Protein AF-A0A8J5JBU0-F1 (afdb_monomer)

Radius of gyration: 31.54 Å; Cα contacts (8 Å, |Δi|>4): 108; chains: 1; bounding box: 87×44×84 Å

Structure (mmCIF, N/CA/C/O backbone):
data_AF-A0A8J5JBU0-F1
#
_entry.id   AF-A0A8J5JBU0-F1
#
loop_
_atom_site.group_PDB
_atom_site.id
_atom_site.type_symbol
_atom_site.label_atom_id
_atom_site.label_alt_id
_atom_site.label_comp_id
_atom_site.label_asym_id
_atom_site.label_entity_id
_atom_site.label_seq_id
_atom_site.pdbx_PDB_ins_code
_atom_site.Cartn_x
_atom_site.Cartn_y
_atom_site.Cartn_z
_atom_site.occupancy
_atom_site.B_iso_or_equiv
_atom_site.auth_seq_id
_atom_site.auth_comp_id
_atom_site.auth_asym_id
_atom_site.auth_atom_id
_atom_site.pdbx_PDB_model_num
ATOM 1 N N . MET A 1 1 ? 42.078 -24.567 42.824 1.00 39.06 1 MET A N 1
ATOM 2 C CA . MET A 1 1 ? 43.055 -25.254 41.947 1.00 39.06 1 MET A CA 1
ATOM 3 C C . MET A 1 1 ? 42.395 -25.315 40.578 1.00 39.06 1 MET A C 1
ATOM 5 O O . MET A 1 1 ? 41.299 -25.843 40.535 1.00 39.06 1 MET A O 1
ATOM 9 N N . SER A 1 2 ? 42.822 -24.704 39.477 1.00 47.69 2 SER A N 1
ATOM 10 C CA . SER A 1 2 ? 44.061 -24.052 39.015 1.00 47.69 2 SER A CA 1
ATOM 11 C C . SER A 1 2 ? 43.596 -22.979 37.994 1.00 47.69 2 SER A C 1
ATOM 13 O O . SER A 1 2 ? 42.610 -23.218 37.308 1.00 47.69 2 SER A O 1
ATOM 15 N N . GLN A 1 3 ? 44.040 -21.711 37.992 1.00 61.06 3 GLN A N 1
ATOM 16 C CA . GLN A 1 3 ? 45.189 -21.135 37.243 1.00 61.06 3 GLN A CA 1
ATOM 17 C C . GLN A 1 3 ? 45.452 -21.862 35.890 1.00 61.06 3 GLN A C 1
ATOM 19 O O . GLN A 1 3 ? 45.252 -23.066 35.813 1.00 61.06 3 GLN A O 1
ATOM 24 N N . TRP A 1 4 ? 45.857 -21.254 34.774 1.00 47.53 4 TRP A N 1
ATOM 25 C CA . TRP A 1 4 ? 47.096 -20.516 34.467 1.00 47.53 4 TRP A CA 1
ATOM 26 C C . TRP A 1 4 ? 46.788 -19.574 33.262 1.00 47.53 4 TRP A C 1
ATOM 28 O O . TRP A 1 4 ? 46.069 -19.973 32.354 1.00 47.53 4 TRP A O 1
ATOM 38 N N . ARG A 1 5 ? 47.010 -18.253 33.350 1.00 46.62 5 ARG A N 1
ATOM 39 C CA . ARG A 1 5 ? 48.149 -17.442 32.835 1.00 46.62 5 ARG A CA 1
ATOM 40 C C . ARG A 1 5 ? 48.435 -17.487 31.307 1.00 46.62 5 ARG A C 1
ATOM 42 O O . ARG A 1 5 ? 48.659 -18.540 30.732 1.00 46.62 5 ARG A O 1
ATOM 49 N N . THR A 1 6 ? 48.454 -16.271 30.744 1.00 50.16 6 THR A N 1
ATOM 50 C CA . THR A 1 6 ? 48.893 -15.694 29.439 1.00 50.16 6 THR A CA 1
ATOM 51 C C . THR A 1 6 ? 50.424 -15.851 29.173 1.00 50.16 6 THR A C 1
ATOM 53 O O . THR A 1 6 ? 51.031 -16.573 29.965 1.00 50.16 6 THR A O 1
ATOM 56 N N . PRO A 1 7 ? 51.162 -15.110 28.281 1.00 65.44 7 PRO A N 1
ATOM 57 C CA . PRO A 1 7 ? 50.955 -14.383 26.981 1.00 65.44 7 PRO A CA 1
ATOM 58 C C . PRO A 1 7 ? 52.117 -14.592 25.923 1.00 65.44 7 PRO A C 1
ATOM 60 O O . PRO A 1 7 ? 53.002 -15.409 26.148 1.00 65.44 7 PRO A O 1
ATOM 63 N N . PHE A 1 8 ? 52.163 -13.748 24.856 1.00 40.38 8 PHE A N 1
ATOM 64 C CA . PHE A 1 8 ? 53.290 -13.391 23.925 1.00 40.38 8 PHE A CA 1
ATOM 65 C C . PHE A 1 8 ? 53.522 -14.300 22.686 1.00 40.38 8 PHE A C 1
ATOM 67 O O . PHE A 1 8 ? 53.164 -15.465 22.729 1.00 40.38 8 PHE A O 1
ATOM 74 N N . SER A 1 9 ? 54.053 -13.889 21.515 1.00 44.72 9 SER A N 1
ATOM 75 C CA . SER A 1 9 ? 54.987 -12.812 21.092 1.00 44.72 9 SER A CA 1
ATOM 76 C C . SER A 1 9 ? 54.915 -12.626 19.545 1.00 44.72 9 SER A C 1
ATOM 78 O O . SER A 1 9 ? 54.687 -13.605 18.846 1.00 44.72 9 SER A O 1
ATOM 80 N N . VAL A 1 10 ? 54.902 -11.402 18.984 1.00 45.69 10 VAL A N 1
ATOM 81 C CA . VAL A 1 10 ? 56.021 -10.654 18.327 1.00 45.69 10 VAL A CA 1
ATOM 82 C C . VAL A 1 10 ? 56.641 -11.288 17.060 1.00 45.69 10 VAL A C 1
ATOM 84 O O . VAL A 1 10 ? 57.306 -12.310 17.163 1.00 45.69 10 VAL A O 1
ATOM 87 N N . ALA A 1 11 ? 56.520 -10.603 15.903 1.00 44.00 11 ALA A N 1
ATOM 88 C CA . ALA A 1 11 ? 57.625 -10.004 15.109 1.00 44.00 11 ALA A CA 1
ATOM 89 C C . ALA A 1 11 ? 57.250 -9.762 13.624 1.00 44.00 11 ALA A C 1
ATOM 91 O O . ALA A 1 11 ? 56.794 -10.669 12.934 1.00 44.00 11 ALA A O 1
ATOM 92 N N . ALA A 1 12 ? 57.522 -8.550 13.125 1.00 55.78 12 ALA A N 1
ATOM 93 C CA . ALA A 1 12 ? 57.722 -8.254 11.700 1.00 55.78 12 ALA A CA 1
ATOM 94 C C . ALA A 1 12 ? 59.153 -8.650 11.269 1.00 55.78 12 ALA A C 1
ATOM 96 O O . ALA A 1 12 ? 60.018 -8.816 12.135 1.00 55.78 12 ALA A O 1
ATOM 97 N N . PRO A 1 13 ? 59.444 -8.716 9.956 1.00 51.34 13 PRO A N 1
ATOM 98 C CA . PRO A 1 13 ? 60.357 -7.692 9.442 1.00 51.34 13 PRO A CA 1
ATOM 99 C C . PRO A 1 13 ? 60.047 -7.172 8.026 1.00 51.34 13 PRO A C 1
ATOM 101 O O . PRO A 1 13 ? 59.495 -7.848 7.163 1.00 51.34 13 PRO A O 1
ATOM 104 N N . VAL A 1 14 ? 60.488 -5.930 7.838 1.00 48.78 14 VAL A N 1
ATOM 105 C CA . VAL A 1 14 ? 60.774 -5.211 6.589 1.00 48.78 14 VAL A CA 1
ATOM 106 C C . VAL A 1 14 ? 61.920 -5.891 5.833 1.00 48.78 14 VAL A C 1
ATOM 108 O O . VAL A 1 14 ? 62.892 -6.277 6.475 1.00 48.78 14 VAL A O 1
ATOM 111 N N . PHE A 1 15 ? 61.881 -5.924 4.494 1.00 43.25 15 PHE A N 1
ATOM 112 C CA . PHE A 1 15 ? 63.095 -5.790 3.676 1.00 43.25 15 PHE A CA 1
ATOM 113 C C . PHE A 1 15 ? 62.791 -5.206 2.288 1.00 43.25 15 PHE A C 1
ATOM 115 O O . PHE A 1 15 ? 61.892 -5.657 1.582 1.00 43.25 15 PHE A O 1
ATOM 122 N N . SER A 1 16 ? 63.558 -4.173 1.950 1.00 49.69 16 SER A N 1
ATOM 123 C CA . SER A 1 16 ? 63.556 -3.392 0.713 1.00 49.69 1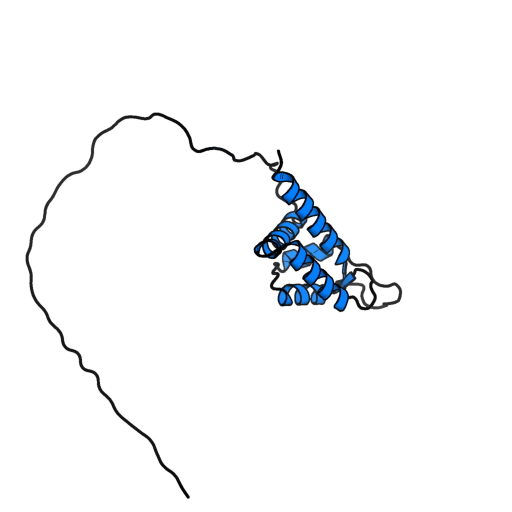6 SER A CA 1
ATOM 124 C C . SER A 1 16 ? 64.241 -4.116 -0.450 1.00 49.69 16 SER A C 1
ATOM 126 O O . SER A 1 16 ? 65.152 -4.914 -0.227 1.00 49.69 16 SER A O 1
ATOM 128 N N . GLN A 1 17 ? 63.936 -3.707 -1.685 1.00 42.97 17 GLN A N 1
ATOM 129 C CA . GLN A 1 17 ? 64.958 -3.632 -2.732 1.00 42.97 17 GLN A CA 1
ATOM 130 C C . GLN A 1 17 ? 64.713 -2.430 -3.653 1.00 42.97 17 GLN A C 1
ATOM 132 O O . GLN A 1 17 ? 63.599 -2.182 -4.107 1.00 42.97 17 GLN A O 1
ATOM 137 N N . ASP A 1 18 ? 65.788 -1.668 -3.819 1.00 42.34 18 ASP A N 1
ATOM 138 C CA . ASP A 1 18 ? 65.959 -0.423 -4.563 1.00 42.34 18 ASP A CA 1
ATOM 139 C C . ASP A 1 18 ? 66.624 -0.706 -5.929 1.00 42.34 18 ASP A C 1
ATOM 141 O O . ASP A 1 18 ? 67.165 -1.795 -6.129 1.00 42.34 18 ASP A O 1
ATOM 145 N N . SER A 1 19 ? 66.660 0.330 -6.782 1.00 41.59 19 SER A N 1
ATOM 146 C CA . SER A 1 19 ? 67.471 0.529 -8.001 1.00 41.59 19 SER A CA 1
ATOM 147 C C . SER A 1 19 ? 66.847 0.037 -9.323 1.00 41.59 19 SER A C 1
ATOM 149 O O . SER A 1 19 ? 66.300 -1.050 -9.399 1.00 41.59 19 SER A O 1
ATOM 151 N N . SER A 1 20 ? 66.905 0.760 -10.449 1.00 41.50 20 SER A N 1
ATOM 152 C CA . SER A 1 20 ? 67.695 1.944 -10.803 1.00 41.50 20 SER A CA 1
ATOM 153 C C . SER A 1 20 ? 67.122 2.657 -12.046 1.00 41.50 20 SER A C 1
ATOM 155 O O . SER A 1 20 ? 66.290 2.124 -12.774 1.00 41.50 20 SER A O 1
ATOM 157 N N . VAL A 1 21 ? 67.611 3.878 -12.242 1.00 47.22 21 VAL A N 1
ATOM 158 C CA . VAL A 1 21 ? 67.284 4.943 -13.208 1.00 47.22 21 VAL A CA 1
ATOM 159 C C . VAL A 1 21 ? 67.469 4.625 -14.707 1.00 47.22 21 VAL A C 1
ATOM 161 O O . VAL A 1 21 ? 68.387 3.896 -15.067 1.00 47.22 21 VAL A O 1
ATOM 164 N N . ALA A 1 22 ? 66.689 5.292 -15.577 1.00 42.84 22 ALA A N 1
ATOM 165 C CA . ALA A 1 22 ? 67.147 5.848 -16.867 1.00 42.84 22 ALA A CA 1
ATOM 166 C C . ALA A 1 22 ? 66.128 6.856 -17.468 1.00 42.84 22 ALA A C 1
ATOM 168 O O . ALA A 1 22 ? 64.933 6.578 -17.532 1.00 42.84 22 ALA A O 1
ATOM 169 N N . GLU A 1 23 ? 66.635 8.023 -17.889 1.00 39.84 23 GLU A N 1
ATOM 170 C CA . GLU A 1 23 ? 65.990 9.120 -18.649 1.00 39.84 23 GLU A CA 1
ATOM 171 C C . GLU A 1 23 ? 65.469 8.658 -20.044 1.00 39.84 23 GLU A C 1
ATOM 173 O O . GLU A 1 23 ? 65.805 7.562 -20.474 1.00 39.84 23 GLU A O 1
ATOM 178 N N . GLN A 1 24 ? 64.674 9.356 -20.873 1.00 50.84 24 GLN A N 1
ATOM 179 C CA . GLN A 1 24 ? 64.583 10.774 -21.274 1.00 50.84 24 GLN A CA 1
ATOM 180 C C . GLN A 1 24 ? 63.270 11.010 -22.096 1.00 50.84 24 GLN A C 1
ATOM 182 O O . GLN A 1 24 ? 62.552 10.051 -22.385 1.00 50.84 24 GLN A O 1
ATOM 187 N N . PRO A 1 25 ? 62.930 12.259 -22.494 1.00 56.41 25 PRO A N 1
ATOM 188 C CA . PRO A 1 25 ? 61.587 12.676 -22.917 1.00 56.41 25 PRO A CA 1
ATOM 189 C C . PRO A 1 25 ? 61.373 12.688 -24.444 1.00 56.41 25 PRO A C 1
ATOM 191 O O . PRO A 1 25 ? 62.291 12.984 -25.207 1.00 56.41 25 PRO A O 1
ATOM 194 N N . GLN A 1 26 ? 60.126 12.509 -24.905 1.00 43.59 26 GLN A N 1
ATOM 195 C CA . GLN A 1 26 ? 59.728 12.879 -26.271 1.00 43.59 26 GLN A CA 1
ATOM 196 C C . GLN A 1 26 ? 58.488 13.777 -26.317 1.00 43.59 26 GLN A C 1
ATOM 198 O O . GLN A 1 26 ? 57.530 13.649 -25.561 1.00 43.59 26 GLN A O 1
ATOM 203 N N . LYS A 1 27 ? 58.602 14.735 -27.234 1.00 41.03 27 LYS A N 1
ATOM 204 C CA . LYS A 1 27 ? 57.847 15.963 -27.458 1.00 41.03 27 LYS A CA 1
ATOM 205 C C . LYS A 1 27 ? 57.058 15.829 -28.769 1.00 41.03 27 LYS A C 1
ATOM 207 O O . LYS A 1 27 ? 57.602 15.299 -29.732 1.00 41.03 27 LYS A O 1
ATOM 212 N N . GLY A 1 28 ? 55.864 16.427 -28.829 1.00 38.66 28 GLY A N 1
ATOM 213 C CA . GLY A 1 28 ? 55.058 16.637 -30.049 1.00 38.66 28 GLY A CA 1
ATOM 214 C C . GLY A 1 28 ? 53.963 15.579 -30.205 1.00 38.66 28 GLY A C 1
ATOM 215 O O . GLY A 1 28 ? 54.241 14.401 -30.062 1.00 38.66 28 GLY A O 1
ATOM 216 N N . ILE A 1 29 ? 52.694 15.902 -30.467 1.00 46.47 29 ILE A N 1
ATOM 217 C CA . ILE A 1 29 ? 52.155 16.761 -31.536 1.00 46.47 29 ILE A CA 1
ATOM 218 C C . ILE A 1 29 ? 50.744 17.243 -31.115 1.00 46.47 29 ILE A C 1
ATOM 220 O O . ILE A 1 29 ? 49.968 16.395 -30.673 1.00 46.47 29 ILE A O 1
ATOM 224 N N . PRO A 1 30 ? 50.334 18.519 -31.287 1.00 45.19 30 PRO A N 1
ATOM 225 C CA . PRO A 1 30 ? 48.919 18.858 -31.295 1.00 45.19 30 PRO A CA 1
ATOM 226 C C . PRO A 1 30 ? 48.373 18.912 -32.730 1.00 45.19 30 PRO A C 1
ATOM 228 O O . PRO A 1 30 ? 48.942 19.553 -33.608 1.00 45.19 30 PRO A O 1
ATOM 231 N N . GLU A 1 31 ? 47.262 18.200 -32.910 1.00 45.25 31 GLU A N 1
ATOM 232 C CA . GLU A 1 31 ? 46.031 18.673 -33.550 1.00 45.25 31 GLU A CA 1
ATOM 233 C C . GLU A 1 31 ? 46.119 19.295 -34.958 1.00 45.25 31 GLU A C 1
ATOM 235 O O . GLU A 1 31 ? 46.556 20.425 -35.135 1.00 45.25 31 GLU A O 1
ATOM 240 N N . GLN A 1 32 ? 45.578 18.581 -35.953 1.00 47.97 32 GLN A N 1
ATOM 241 C CA . GLN A 1 32 ? 44.470 19.066 -36.794 1.00 47.97 32 GLN A CA 1
ATOM 242 C C . GLN A 1 32 ? 44.095 18.025 -37.857 1.00 47.97 32 GLN A C 1
ATOM 244 O O . GLN A 1 32 ? 44.923 17.639 -38.680 1.00 47.97 32 GLN A O 1
ATOM 249 N N . ARG A 1 33 ? 42.814 17.641 -37.908 1.00 41.53 33 ARG A N 1
ATOM 250 C CA . ARG A 1 33 ? 42.113 17.349 -39.168 1.00 41.53 33 ARG A CA 1
ATOM 251 C C . ARG A 1 33 ? 40.603 17.433 -38.970 1.00 41.53 33 ARG A C 1
ATOM 253 O O . ARG A 1 33 ? 40.025 16.755 -38.129 1.00 41.53 33 ARG A O 1
ATOM 260 N N . ALA A 1 34 ? 40.005 18.320 -39.752 1.00 49.62 34 ALA A N 1
ATOM 261 C CA . ALA A 1 34 ? 38.580 18.571 -39.833 1.00 49.62 34 ALA A CA 1
ATOM 262 C C . ALA A 1 34 ? 37.874 17.617 -40.816 1.00 49.62 34 ALA A C 1
ATOM 264 O O . ALA A 1 34 ? 38.510 17.048 -41.702 1.00 49.62 34 ALA A O 1
ATOM 265 N N . ALA A 1 35 ? 36.541 17.618 -40.685 1.00 47.94 35 ALA A N 1
ATOM 266 C CA . ALA A 1 35 ? 35.490 17.215 -41.630 1.00 47.94 35 ALA A CA 1
ATOM 267 C C . ALA A 1 35 ? 35.095 15.725 -41.693 1.00 47.94 35 ALA A C 1
ATOM 269 O O . ALA A 1 35 ? 35.779 14.910 -42.297 1.00 47.94 35 ALA A O 1
ATOM 270 N N . ALA A 1 36 ? 33.907 15.396 -41.162 1.00 41.62 36 ALA A N 1
ATOM 271 C CA . ALA A 1 36 ? 32.663 15.253 -41.946 1.00 41.62 36 ALA A CA 1
ATOM 272 C C . ALA A 1 36 ? 31.590 14.459 -41.158 1.00 41.62 36 ALA A C 1
ATOM 274 O O . ALA A 1 36 ? 31.804 13.312 -40.780 1.00 41.62 36 ALA A O 1
ATOM 275 N N . LYS A 1 37 ? 30.408 15.062 -40.948 1.00 53.44 37 LYS A N 1
ATOM 276 C CA . LYS A 1 37 ? 29.123 14.338 -40.782 1.00 53.44 37 LYS A CA 1
ATOM 277 C C . LYS A 1 37 ? 28.762 13.696 -42.136 1.00 53.44 37 LYS A C 1
ATOM 279 O O . LYS A 1 37 ? 29.120 14.302 -43.148 1.00 53.44 37 LYS A O 1
ATOM 284 N N . PRO A 1 38 ? 28.088 12.531 -42.199 1.00 48.62 38 PRO A N 1
ATOM 285 C CA . PRO A 1 38 ? 26.662 12.342 -41.834 1.00 48.62 38 PRO A CA 1
ATOM 286 C C . PRO A 1 38 ? 26.444 10.970 -41.136 1.00 48.62 38 PRO A C 1
ATOM 288 O O . PRO A 1 38 ? 27.399 10.232 -40.960 1.00 48.62 38 PRO A O 1
ATOM 291 N N . GLU A 1 39 ? 25.301 10.465 -40.678 1.00 43.72 39 GLU A N 1
ATOM 292 C CA . GLU A 1 39 ? 23.909 10.843 -40.416 1.00 43.72 39 GLU A CA 1
ATOM 293 C C . GLU A 1 39 ? 23.374 9.726 -39.480 1.00 43.72 39 GLU A C 1
ATOM 295 O O . GLU A 1 39 ? 23.841 8.599 -39.583 1.00 43.72 39 GLU A O 1
ATOM 300 N N . LYS A 1 40 ? 22.394 10.058 -38.619 1.00 53.09 40 LYS A N 1
ATOM 301 C CA . LYS A 1 40 ? 21.238 9.236 -38.162 1.00 53.09 40 LYS A CA 1
ATOM 302 C C . LYS A 1 40 ? 21.508 7.758 -37.775 1.00 53.09 40 LYS A C 1
ATOM 304 O O . LYS A 1 40 ? 21.876 6.951 -38.606 1.00 53.09 40 LYS A O 1
ATOM 309 N N . GLN A 1 41 ? 21.229 7.264 -36.571 1.00 52.78 41 GLN A N 1
ATOM 310 C CA . GLN A 1 41 ? 20.106 7.504 -35.659 1.00 52.78 41 GLN A CA 1
ATOM 311 C C . GLN A 1 41 ? 20.532 7.075 -34.241 1.00 52.78 41 GLN A C 1
ATOM 313 O O . GLN A 1 41 ? 21.069 5.978 -34.095 1.00 52.78 41 GLN A O 1
ATOM 318 N N . PRO A 1 42 ? 20.193 7.802 -33.169 1.00 48.88 42 PRO A N 1
ATOM 319 C CA . PRO A 1 42 ? 19.675 7.138 -31.992 1.00 48.88 42 PRO A CA 1
ATOM 320 C C . PRO A 1 42 ? 18.182 6.899 -32.229 1.00 48.88 42 PRO A C 1
ATOM 322 O O . PRO A 1 42 ? 17.460 7.791 -32.677 1.00 48.88 42 PRO A O 1
ATOM 325 N N . TYR A 1 43 ? 17.723 5.679 -31.981 1.00 51.28 43 TYR A N 1
ATOM 326 C CA . TYR A 1 43 ? 16.303 5.383 -31.866 1.00 51.28 43 TYR A CA 1
ATOM 327 C C . TYR A 1 43 ? 15.704 6.293 -30.787 1.00 51.28 43 TYR A C 1
ATOM 329 O O . TYR A 1 43 ? 15.815 6.018 -29.597 1.00 51.28 43 TYR A O 1
ATOM 337 N N . SER A 1 44 ? 15.072 7.390 -31.200 1.00 52.62 44 SER A N 1
ATOM 338 C CA . SER A 1 44 ? 14.109 8.102 -30.370 1.00 52.62 44 SER A CA 1
ATOM 339 C C . SER A 1 44 ? 12.839 7.265 -30.349 1.00 52.62 44 SER A C 1
ATOM 341 O O . SER A 1 44 ? 11.925 7.478 -31.140 1.00 52.62 44 SER A O 1
ATOM 343 N N . HIS A 1 45 ? 12.812 6.272 -29.467 1.00 49.38 45 HIS A N 1
ATOM 344 C CA . HIS A 1 45 ? 11.566 5.693 -28.991 1.00 49.38 45 HIS A CA 1
ATOM 345 C C . HIS A 1 45 ? 11.335 6.160 -27.555 1.00 49.38 45 HIS A C 1
ATOM 347 O O . HIS A 1 45 ? 11.218 5.368 -26.630 1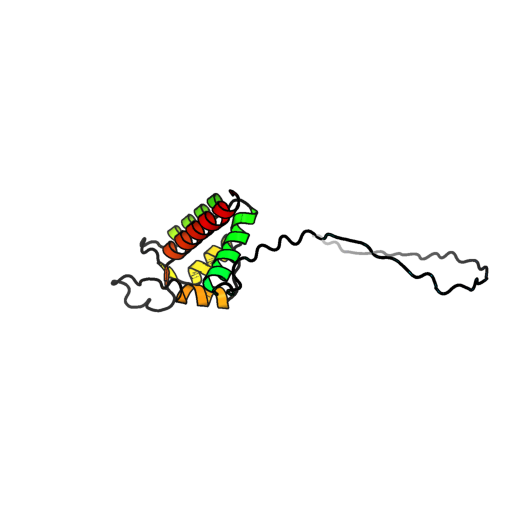.00 49.38 45 HIS A O 1
ATOM 353 N N . GLU A 1 46 ? 11.293 7.477 -27.359 1.00 46.41 46 GLU A N 1
ATOM 354 C CA . GLU A 1 46 ? 10.548 8.019 -26.231 1.00 46.41 46 GLU A CA 1
ATOM 355 C C . GLU A 1 46 ? 9.127 8.232 -26.729 1.00 46.41 46 GLU A C 1
ATOM 357 O O . GLU A 1 46 ? 8.770 9.257 -27.314 1.00 46.41 46 GLU A O 1
ATOM 362 N N . ASN A 1 47 ? 8.335 7.173 -26.555 1.00 39.53 47 ASN A N 1
ATOM 363 C CA . ASN A 1 47 ? 6.890 7.268 -26.519 1.00 39.53 47 ASN A CA 1
ATOM 364 C C . ASN A 1 47 ? 6.535 8.485 -25.665 1.00 39.53 47 ASN A C 1
ATOM 366 O O . ASN A 1 47 ? 6.839 8.533 -24.475 1.00 39.53 47 ASN A O 1
ATOM 370 N N . SER A 1 48 ? 5.905 9.474 -26.293 1.00 50.56 48 SER A N 1
ATOM 371 C CA . SER A 1 48 ? 5.281 10.599 -25.610 1.00 50.56 48 SER A CA 1
ATOM 372 C C . SER A 1 48 ? 4.097 10.081 -24.792 1.00 50.56 48 SER A C 1
ATOM 374 O O . SER A 1 48 ? 2.938 10.247 -25.166 1.00 50.56 48 SER A O 1
ATOM 376 N N . THR A 1 49 ? 4.368 9.409 -23.676 1.00 48.75 49 THR A N 1
ATOM 377 C CA . THR A 1 49 ? 3.352 9.099 -22.679 1.00 48.75 49 THR A CA 1
ATOM 378 C C . THR A 1 49 ? 3.131 10.356 -21.860 1.00 48.75 49 THR A C 1
ATOM 380 O O . THR A 1 49 ? 3.863 10.610 -20.913 1.00 48.75 49 THR A O 1
ATOM 383 N N . SER A 1 50 ? 2.138 11.142 -22.286 1.00 43.94 50 SER A N 1
ATOM 384 C CA . SER A 1 50 ? 1.396 12.129 -21.498 1.00 43.94 50 SER A CA 1
ATOM 385 C C . SER A 1 50 ? 2.234 12.869 -20.447 1.00 43.94 50 SER A C 1
ATOM 387 O O . SER A 1 50 ? 2.370 12.388 -19.324 1.00 43.94 50 SER A O 1
ATOM 389 N N . ASP A 1 51 ? 2.695 14.074 -20.797 1.00 45.50 51 ASP A N 1
ATOM 390 C CA . ASP A 1 51 ? 3.382 15.067 -19.949 1.00 45.50 51 ASP A CA 1
ATOM 391 C C . ASP A 1 51 ? 2.466 15.598 -18.823 1.00 45.50 51 ASP A C 1
ATOM 393 O O . ASP A 1 51 ? 2.168 16.781 -18.688 1.00 45.50 51 ASP A O 1
ATOM 397 N N . LYS A 1 52 ? 1.906 14.686 -18.032 1.00 51.09 52 LYS A N 1
ATOM 398 C CA . LYS A 1 52 ? 1.223 14.989 -16.790 1.00 51.09 52 LYS A CA 1
ATOM 399 C C . LYS A 1 52 ? 2.104 14.400 -15.703 1.00 51.09 52 LYS A C 1
ATOM 401 O O . LYS A 1 52 ? 2.308 13.183 -15.713 1.00 51.09 52 LYS A O 1
ATOM 406 N N . PRO A 1 53 ? 2.649 15.222 -14.788 1.00 53.75 53 PRO A N 1
ATOM 407 C CA . PRO A 1 53 ? 3.410 14.680 -13.677 1.00 53.75 53 PRO A CA 1
ATOM 408 C C . PRO A 1 53 ? 2.530 13.629 -12.989 1.00 53.75 53 PRO A C 1
ATOM 410 O O . PRO A 1 53 ? 1.334 13.893 -12.793 1.00 53.75 53 PRO A O 1
ATOM 413 N N . PRO A 1 54 ? 3.063 12.429 -12.691 1.00 63.50 54 PRO A N 1
ATOM 414 C CA . PRO A 1 54 ? 2.273 11.394 -12.044 1.00 63.50 54 PRO A CA 1
ATOM 415 C C . PRO A 1 54 ? 1.648 11.996 -10.792 1.00 63.50 54 PRO A C 1
ATOM 417 O O . PRO A 1 54 ? 2.324 12.705 -10.038 1.00 63.50 54 PRO A O 1
ATOM 420 N N . CYS A 1 55 ? 0.348 11.763 -10.585 1.00 74.81 55 CYS A N 1
ATOM 421 C CA . CYS A 1 55 ? -0.257 12.228 -9.348 1.00 74.81 55 CYS A CA 1
ATOM 422 C C . CYS A 1 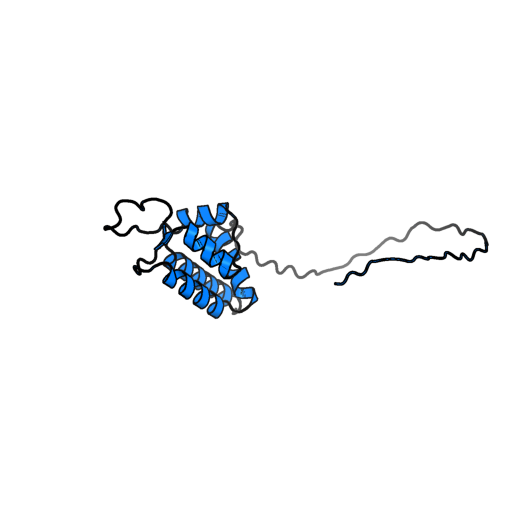55 ? 0.488 11.566 -8.176 1.00 74.81 55 CYS A C 1
ATOM 424 O O . CYS A 1 55 ? 1.016 10.460 -8.318 1.00 74.81 55 CYS A O 1
ATOM 426 N N . ALA A 1 56 ? 0.582 12.232 -7.022 1.00 86.06 56 ALA A N 1
ATOM 427 C CA . ALA A 1 56 ? 1.369 11.692 -5.911 1.00 86.06 56 ALA A CA 1
ATOM 428 C C . ALA A 1 56 ? 0.887 10.288 -5.484 1.00 86.06 56 ALA A C 1
ATOM 430 O O . ALA A 1 56 ? 1.700 9.467 -5.073 1.00 86.06 56 ALA A O 1
ATOM 431 N N . CYS A 1 57 ? -0.401 9.975 -5.676 1.00 90.50 57 CYS A N 1
ATOM 432 C CA . CYS A 1 57 ? -0.941 8.624 -5.506 1.00 90.50 57 CYS A CA 1
ATOM 433 C C . CYS A 1 57 ? -0.343 7.620 -6.511 1.00 90.50 57 CYS A C 1
ATOM 435 O O . CYS A 1 57 ? 0.170 6.584 -6.095 1.00 90.50 57 CYS A O 1
ATOM 437 N N . ASP A 1 58 ? -0.314 7.943 -7.808 1.00 91.44 58 ASP A N 1
ATOM 438 C CA . ASP A 1 58 ? 0.280 7.080 -8.841 1.00 91.44 58 ASP A CA 1
ATOM 439 C C . ASP A 1 58 ? 1.772 6.848 -8.596 1.00 91.44 58 ASP A C 1
ATOM 441 O O . ASP A 1 58 ? 2.271 5.755 -8.842 1.00 91.44 58 ASP A O 1
ATOM 445 N N . ALA A 1 59 ? 2.498 7.851 -8.093 1.00 91.75 59 ALA A N 1
ATOM 446 C CA . ALA A 1 59 ? 3.905 7.693 -7.734 1.00 91.75 59 ALA A CA 1
ATOM 447 C C . ALA A 1 59 ? 4.093 6.678 -6.591 1.00 91.75 59 ALA A C 1
ATOM 449 O O . ALA A 1 59 ? 5.012 5.857 -6.638 1.00 91.75 59 ALA A O 1
ATOM 450 N N . ILE A 1 60 ? 3.203 6.693 -5.592 1.00 94.62 60 ILE A N 1
ATOM 451 C CA . ILE A 1 60 ? 3.208 5.725 -4.488 1.00 94.62 60 ILE A CA 1
ATOM 452 C C . ILE A 1 60 ? 2.860 4.325 -5.002 1.00 94.62 60 ILE A C 1
ATOM 454 O O . ILE A 1 60 ? 3.589 3.377 -4.713 1.00 94.62 60 ILE A O 1
ATOM 458 N N . LEU A 1 61 ? 1.787 4.197 -5.790 1.00 95.12 61 LEU A N 1
ATOM 459 C CA . LEU A 1 61 ? 1.360 2.918 -6.361 1.00 95.12 61 LEU A CA 1
ATOM 460 C C . LEU A 1 61 ? 2.436 2.329 -7.273 1.00 95.12 61 LEU A C 1
ATOM 462 O O . LEU A 1 61 ? 2.763 1.157 -7.134 1.00 95.12 61 LEU A O 1
ATOM 466 N N . ARG A 1 62 ? 3.061 3.147 -8.127 1.00 94.44 62 ARG A N 1
ATOM 467 C CA . ARG A 1 62 ? 4.181 2.730 -8.977 1.00 94.44 62 ARG A CA 1
ATOM 468 C C . ARG A 1 62 ? 5.383 2.267 -8.156 1.00 94.44 62 ARG A C 1
ATOM 470 O O . ARG A 1 62 ? 6.009 1.276 -8.511 1.00 94.44 62 ARG A O 1
ATOM 477 N N . SER A 1 63 ? 5.708 2.956 -7.060 1.00 94.56 63 SER A N 1
ATOM 478 C CA . SER A 1 63 ? 6.801 2.548 -6.168 1.00 94.56 63 SER A CA 1
ATOM 479 C C . SER A 1 63 ? 6.542 1.176 -5.542 1.00 94.56 63 SER A C 1
ATOM 481 O O . SER A 1 63 ? 7.417 0.311 -5.574 1.00 94.56 63 SER A O 1
ATOM 483 N N . LEU A 1 64 ? 5.336 0.952 -5.015 1.00 95.44 64 LEU A N 1
ATOM 484 C CA . LEU A 1 64 ? 4.936 -0.340 -4.451 1.00 95.44 64 LEU A CA 1
ATOM 485 C C . LEU A 1 64 ? 4.906 -1.436 -5.521 1.00 95.44 64 LEU A C 1
ATOM 487 O O . LEU A 1 64 ? 5.464 -2.509 -5.313 1.00 95.44 64 LEU A O 1
ATOM 491 N N . TYR A 1 65 ? 4.319 -1.137 -6.680 1.00 95.50 65 TYR A N 1
ATOM 492 C CA . TYR A 1 65 ? 4.265 -2.028 -7.832 1.00 95.50 65 TYR A CA 1
ATOM 493 C C . TYR A 1 65 ? 5.659 -2.496 -8.256 1.00 95.50 65 TYR A C 1
ATOM 495 O O . TYR A 1 65 ? 5.887 -3.696 -8.384 1.00 95.50 65 TYR A O 1
ATOM 503 N N . ASN A 1 66 ? 6.610 -1.572 -8.414 1.00 94.56 66 ASN A N 1
ATOM 504 C CA . ASN A 1 66 ? 7.979 -1.901 -8.807 1.00 94.56 66 ASN A CA 1
ATOM 505 C C . ASN A 1 66 ? 8.676 -2.791 -7.768 1.00 94.56 66 ASN A C 1
ATOM 507 O O . ASN A 1 66 ? 9.386 -3.723 -8.136 1.00 94.56 66 ASN A O 1
ATOM 511 N N . GLN A 1 67 ? 8.465 -2.523 -6.475 1.00 95.06 67 GLN A N 1
ATOM 512 C CA . GLN A 1 67 ? 9.036 -3.336 -5.397 1.00 95.06 67 GLN A CA 1
ATOM 513 C C . GLN A 1 67 ? 8.473 -4.763 -5.401 1.00 95.06 67 GLN A C 1
ATOM 515 O O . GLN A 1 67 ? 9.234 -5.718 -5.286 1.00 95.06 67 GLN A O 1
ATOM 520 N N . MET A 1 68 ? 7.160 -4.920 -5.593 1.00 94.62 68 MET A N 1
ATOM 521 C CA . MET A 1 68 ? 6.501 -6.232 -5.652 1.00 94.62 68 MET A CA 1
ATOM 522 C C . MET A 1 68 ? 6.852 -7.005 -6.934 1.00 94.62 68 MET A C 1
ATOM 524 O O . MET A 1 68 ? 7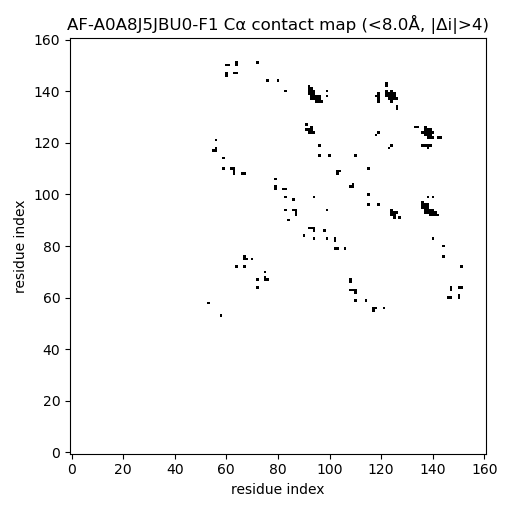.091 -8.211 -6.895 1.00 94.62 68 MET A O 1
ATOM 528 N N . SER A 1 69 ? 6.951 -6.302 -8.064 1.00 93.69 69 SER A N 1
ATOM 529 C CA . SER A 1 69 ? 7.260 -6.887 -9.378 1.00 93.69 69 SER A CA 1
ATOM 530 C C . SER A 1 69 ? 8.722 -7.311 -9.524 1.00 93.69 69 SER A C 1
ATOM 532 O O . SER A 1 69 ? 9.060 -8.026 -10.458 1.00 93.69 69 SER A O 1
ATOM 534 N N . SER A 1 70 ? 9.596 -6.913 -8.593 1.00 90.31 70 SER A N 1
ATOM 535 C CA . SER A 1 70 ? 10.990 -7.373 -8.543 1.00 90.31 70 SER A CA 1
ATOM 536 C C . SER A 1 70 ? 11.126 -8.889 -8.332 1.00 90.31 70 SER A C 1
ATOM 538 O O . SER A 1 70 ? 12.228 -9.418 -8.488 1.00 90.31 70 SER A O 1
ATOM 540 N N . ILE A 1 71 ? 10.055 -9.573 -7.920 1.00 88.06 71 ILE A N 1
ATOM 541 C CA . ILE A 1 71 ? 10.016 -11.028 -7.737 1.00 88.06 71 ILE A CA 1
ATOM 542 C C . ILE A 1 71 ? 8.851 -11.602 -8.549 1.00 88.06 71 ILE A C 1
ATOM 544 O O . ILE A 1 71 ? 9.068 -12.202 -9.594 1.00 88.06 71 ILE A O 1
ATOM 548 N N . ASP A 1 72 ? 7.629 -11.411 -8.053 1.00 92.62 72 ASP A N 1
ATOM 549 C CA . ASP A 1 72 ? 6.373 -11.818 -8.679 1.00 92.62 72 ASP A CA 1
ATOM 550 C C . ASP A 1 72 ? 5.254 -10.986 -8.050 1.00 92.62 72 ASP A C 1
ATOM 552 O O . ASP A 1 72 ? 5.020 -11.068 -6.841 1.00 92.62 72 ASP A O 1
ATOM 556 N N . PHE A 1 73 ? 4.590 -10.153 -8.852 1.00 94.00 73 PHE A N 1
ATOM 557 C CA . PHE A 1 73 ? 3.626 -9.188 -8.328 1.00 94.00 73 PHE A CA 1
ATOM 558 C C . PHE A 1 73 ? 2.444 -9.874 -7.632 1.00 94.00 73 PHE A C 1
ATOM 560 O O . PHE A 1 73 ? 2.099 -9.490 -6.517 1.00 94.00 73 PHE A O 1
ATOM 567 N N . ALA A 1 74 ? 1.857 -10.900 -8.257 1.00 94.50 74 ALA A N 1
ATOM 568 C CA . ALA A 1 74 ? 0.668 -11.577 -7.742 1.00 94.50 74 ALA A CA 1
ATOM 569 C C . ALA A 1 74 ? 0.941 -12.254 -6.390 1.00 94.50 74 ALA A C 1
ATOM 571 O O . ALA A 1 74 ? 0.252 -11.981 -5.409 1.00 94.50 74 ALA A O 1
ATOM 572 N N . SER A 1 75 ? 2.017 -13.040 -6.295 1.00 95.25 75 SER A N 1
ATOM 573 C CA . SER A 1 75 ? 2.401 -13.704 -5.045 1.00 95.25 75 SER A CA 1
ATOM 574 C C . SER A 1 75 ? 2.742 -12.699 -3.943 1.00 95.25 75 SER A C 1
ATOM 576 O O . SER A 1 75 ? 2.421 -12.923 -2.776 1.00 95.25 75 SER A O 1
ATOM 578 N N . GLN A 1 76 ? 3.403 -11.584 -4.279 1.00 95.56 76 GLN A N 1
ATOM 579 C CA . GLN A 1 76 ? 3.696 -10.534 -3.299 1.00 95.56 76 GLN A CA 1
ATOM 580 C C . GLN A 1 76 ? 2.423 -9.832 -2.820 1.00 95.56 76 GLN A C 1
ATOM 582 O O . GLN A 1 76 ? 2.296 -9.566 -1.623 1.00 95.56 76 GLN A O 1
ATOM 587 N N . LEU A 1 77 ? 1.471 -9.566 -3.717 1.00 96.06 77 LEU A N 1
ATOM 588 C CA . LEU A 1 77 ? 0.190 -8.959 -3.369 1.00 96.06 77 LEU A CA 1
ATOM 589 C C . LEU A 1 77 ? -0.614 -9.865 -2.422 1.00 96.06 77 LEU A C 1
ATOM 591 O O . LEU A 1 77 ? -1.075 -9.379 -1.389 1.00 96.06 77 LEU A O 1
ATOM 595 N N . ASP A 1 78 ? -0.670 -11.173 -2.698 1.00 96.44 78 ASP A N 1
ATOM 596 C CA . ASP A 1 78 ? -1.323 -12.176 -1.841 1.00 96.44 78 ASP A CA 1
ATOM 597 C C . ASP A 1 78 ? -0.702 -12.225 -0.435 1.00 96.44 78 ASP A C 1
ATOM 599 O O . ASP A 1 78 ? -1.401 -12.269 0.583 1.00 96.44 78 ASP A O 1
ATOM 603 N N . ILE A 1 79 ? 0.634 -12.185 -0.348 1.00 95.94 79 ILE A N 1
ATOM 604 C CA . ILE A 1 79 ? 1.345 -12.146 0.938 1.00 95.94 79 ILE A CA 1
ATOM 605 C C . ILE A 1 79 ? 0.958 -10.881 1.710 1.00 95.94 79 ILE A C 1
ATOM 607 O O . ILE A 1 79 ? 0.639 -10.949 2.900 1.00 95.94 79 ILE A O 1
ATOM 611 N N . VAL A 1 80 ? 0.976 -9.722 1.051 1.00 96.25 80 VAL A N 1
ATOM 612 C CA . VAL A 1 80 ? 0.624 -8.441 1.674 1.00 96.25 80 VAL A CA 1
ATOM 613 C C . VAL A 1 80 ? -0.817 -8.459 2.166 1.00 96.25 80 VAL A C 1
ATOM 615 O O . VAL A 1 80 ? -1.058 -8.109 3.325 1.00 96.25 80 VAL A O 1
ATOM 618 N N . GLU A 1 81 ? -1.759 -8.920 1.345 1.00 96.19 81 GLU A N 1
ATOM 619 C CA . GLU A 1 81 ? -3.160 -9.082 1.728 1.00 96.19 81 GLU A CA 1
ATOM 620 C C . GLU A 1 81 ? -3.307 -9.963 2.973 1.00 96.19 81 GLU A C 1
ATOM 622 O O . GLU A 1 81 ? -3.967 -9.570 3.940 1.00 96.19 81 GLU A O 1
ATOM 627 N N . GLU A 1 82 ? -2.635 -11.113 3.008 1.00 96.75 82 GLU A N 1
ATOM 628 C CA . GLU A 1 82 ? -2.707 -12.042 4.132 1.00 96.75 82 GLU A CA 1
ATOM 629 C C . GLU A 1 82 ? -2.208 -11.409 5.442 1.00 96.75 82 GLU A C 1
ATOM 631 O O . GLU A 1 82 ? -2.840 -11.541 6.498 1.00 96.75 82 GLU A O 1
ATOM 636 N N . TYR A 1 83 ? -1.099 -10.666 5.401 1.00 96.56 83 TYR A N 1
ATOM 637 C CA . TYR A 1 83 ? -0.589 -9.963 6.581 1.00 96.56 83 TYR A CA 1
ATOM 638 C C . TYR A 1 83 ? -1.504 -8.825 7.037 1.00 96.56 83 TYR A C 1
ATOM 640 O O . TYR A 1 83 ? -1.678 -8.631 8.245 1.00 96.56 83 TYR A O 1
ATOM 648 N N . LEU A 1 84 ? -2.095 -8.087 6.098 1.00 95.50 84 LEU A N 1
ATOM 649 C CA . LEU A 1 84 ? -3.043 -7.013 6.383 1.00 95.50 84 LEU A CA 1
ATOM 650 C C . LEU A 1 84 ? -4.319 -7.560 7.028 1.00 95.50 84 LEU A C 1
ATOM 652 O O . LEU A 1 84 ? -4.729 -7.075 8.087 1.00 95.50 84 LEU A O 1
ATOM 656 N N . ARG A 1 85 ? -4.868 -8.646 6.476 1.00 94.06 85 ARG A N 1
ATOM 657 C CA . ARG A 1 85 ? -6.039 -9.353 7.005 1.00 94.06 85 ARG A CA 1
ATOM 658 C C . ARG A 1 85 ? -5.824 -9.835 8.437 1.00 94.06 85 ARG A C 1
ATOM 660 O O . ARG A 1 85 ? -6.715 -9.721 9.273 1.00 94.06 85 ARG A O 1
ATOM 667 N N . ARG A 1 86 ? -4.617 -10.304 8.769 1.00 94.50 86 ARG A N 1
ATOM 668 C CA . ARG A 1 86 ? -4.255 -10.684 10.148 1.00 94.50 86 ARG A CA 1
ATOM 669 C C . ARG A 1 86 ? -4.227 -9.507 11.124 1.00 94.50 86 ARG A C 1
ATOM 671 O O . ARG A 1 86 ? -4.250 -9.747 12.329 1.00 94.50 86 ARG A O 1
ATOM 678 N N . LYS A 1 87 ? -4.117 -8.261 10.651 1.00 93.44 87 LYS A N 1
ATOM 679 C CA . LYS A 1 87 ? -4.205 -7.053 11.494 1.00 93.44 87 LYS A CA 1
ATOM 680 C C . LYS A 1 87 ? -5.625 -6.495 11.572 1.00 93.44 87 LYS A C 1
ATOM 682 O O . LYS A 1 87 ? -5.963 -5.886 12.585 1.00 93.44 87 LYS A O 1
ATOM 687 N N . ASP A 1 88 ? -6.452 -6.740 10.561 1.00 91.12 88 ASP A N 1
ATOM 688 C CA . ASP A 1 88 ? -7.874 -6.392 10.539 1.00 91.12 88 ASP A CA 1
ATOM 689 C C . ASP A 1 88 ? -8.750 -7.526 11.097 1.00 91.12 88 ASP A C 1
ATOM 691 O O . ASP A 1 88 ? -9.526 -8.167 10.391 1.00 91.12 88 ASP A O 1
ATOM 695 N N 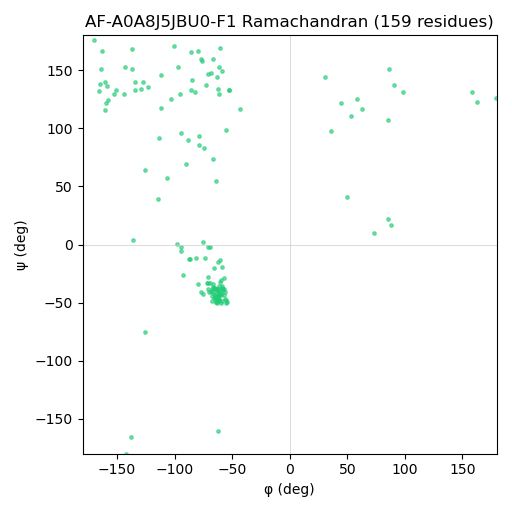. HIS A 1 89 ? -8.658 -7.769 12.408 1.00 86.75 89 HIS A N 1
ATOM 696 C CA . HIS A 1 89 ? -9.430 -8.825 13.086 1.00 86.75 89 HIS A CA 1
ATOM 697 C C . HIS A 1 89 ? -10.953 -8.688 12.948 1.00 86.75 89 HIS A C 1
ATOM 699 O O . HIS A 1 89 ? -11.687 -9.635 13.215 1.00 86.75 89 HIS A O 1
ATOM 705 N N . ARG A 1 90 ? -11.433 -7.490 12.606 1.00 86.25 90 ARG A N 1
ATOM 706 C CA . ARG A 1 90 ? -12.858 -7.186 12.463 1.00 86.25 90 ARG A CA 1
ATOM 707 C C . ARG A 1 90 ? -13.322 -7.236 11.006 1.00 86.25 90 ARG A C 1
ATOM 709 O O . ARG A 1 90 ? -14.499 -6.979 10.772 1.00 86.25 90 ARG A O 1
ATOM 716 N N . HIS A 1 91 ? -12.430 -7.549 10.062 1.00 87.44 91 HIS A N 1
ATOM 717 C CA . HIS A 1 91 ? -12.706 -7.583 8.623 1.00 87.44 91 HIS A CA 1
ATOM 718 C C . HIS A 1 91 ? -13.409 -6.309 8.121 1.00 87.44 91 HIS A C 1
ATOM 720 O O . HIS A 1 91 ? -14.351 -6.353 7.333 1.00 87.44 91 HIS A O 1
ATOM 726 N N . THR A 1 92 ? -12.969 -5.157 8.623 1.00 88.50 92 THR A N 1
ATOM 727 C CA . THR A 1 92 ? -13.512 -3.836 8.277 1.00 88.50 92 THR A CA 1
ATOM 728 C C . THR A 1 92 ? -12.964 -3.283 6.961 1.00 88.50 92 THR A C 1
ATOM 730 O O . THR A 1 92 ? -13.456 -2.273 6.460 1.00 88.50 92 THR A O 1
ATOM 733 N N . GLY A 1 93 ? -11.916 -3.900 6.414 1.00 91.06 93 GLY A N 1
ATOM 734 C CA . GLY A 1 93 ? -11.142 -3.385 5.291 1.00 91.06 93 GLY A CA 1
ATOM 735 C C . GLY A 1 93 ? -10.241 -2.203 5.661 1.00 91.06 93 GLY A C 1
ATOM 736 O O . GLY A 1 93 ? -9.711 -1.549 4.759 1.00 91.06 93 GLY A O 1
ATOM 737 N N . SER A 1 94 ? -10.099 -1.894 6.957 1.00 92.88 94 SER A N 1
ATOM 738 C CA . SER A 1 94 ? -9.363 -0.738 7.478 1.00 92.88 94 SER A CA 1
ATOM 739 C C . SER A 1 94 ? -8.453 -1.130 8.641 1.00 92.88 94 SER A C 1
ATOM 741 O O . SER A 1 94 ? -8.839 -1.890 9.523 1.00 92.88 94 SER A O 1
ATOM 743 N N . ILE A 1 95 ? -7.246 -0.568 8.680 1.00 93.19 95 ILE A N 1
ATOM 744 C CA . ILE A 1 95 ? -6.282 -0.779 9.772 1.00 93.19 95 ILE A CA 1
ATOM 745 C C . ILE A 1 95 ? -5.624 0.533 10.171 1.00 93.19 95 ILE A C 1
ATOM 747 O O . ILE A 1 95 ? -5.724 1.527 9.457 1.00 93.19 95 ILE A O 1
ATOM 751 N N . LYS A 1 96 ? -4.905 0.547 11.296 1.00 92.56 96 LYS A N 1
ATOM 752 C CA . LYS A 1 96 ? -4.121 1.722 11.687 1.00 92.56 96 LYS A CA 1
ATOM 753 C C . LYS A 1 96 ? -2.912 1.909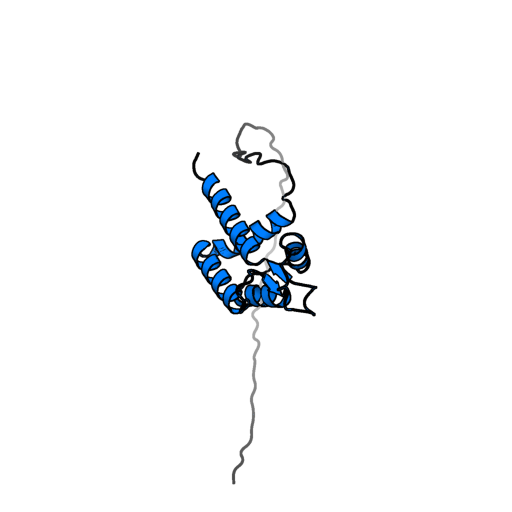 10.780 1.00 92.56 96 LYS A C 1
ATOM 755 O O . LYS A 1 96 ? -2.236 0.938 10.438 1.00 92.56 96 LYS A O 1
ATOM 760 N N . MET A 1 97 ? -2.529 3.158 10.532 1.00 92.06 97 MET A N 1
ATOM 761 C CA . MET A 1 97 ? -1.333 3.494 9.756 1.00 92.06 97 MET A CA 1
ATOM 762 C C . MET A 1 97 ? -0.064 2.852 10.335 1.00 92.06 97 MET A C 1
ATOM 764 O O . MET A 1 97 ? 0.755 2.285 9.615 1.00 92.06 97 MET A O 1
ATOM 768 N N . LYS A 1 98 ? 0.068 2.836 11.668 1.00 92.25 98 LYS A N 1
ATOM 769 C CA . LYS A 1 98 ? 1.184 2.162 12.356 1.00 92.25 98 LYS A CA 1
ATOM 770 C C . LYS A 1 98 ? 1.233 0.656 12.084 1.00 92.25 98 LYS A C 1
ATOM 772 O O . LYS A 1 98 ? 2.318 0.081 12.077 1.00 92.25 98 LYS A O 1
ATOM 777 N N . GLN A 1 99 ? 0.083 0.007 11.898 1.00 93.94 99 GLN A N 1
ATOM 778 C CA . GLN A 1 99 ? 0.023 -1.412 11.546 1.00 93.94 99 GLN A CA 1
ATOM 779 C C . GLN A 1 99 ? 0.390 -1.619 10.077 1.00 93.94 99 GLN A C 1
ATOM 781 O O . GLN A 1 99 ? 1.185 -2.512 9.802 1.00 93.94 99 GLN A O 1
ATOM 786 N N . LEU A 1 100 ? -0.109 -0.764 9.174 1.00 94.88 100 LEU A N 1
ATOM 787 C CA . LEU A 1 100 ? 0.257 -0.787 7.755 1.00 94.88 100 LEU A CA 1
ATOM 788 C C . LEU A 1 100 ? 1.776 -0.676 7.582 1.00 94.88 100 LEU A C 1
ATOM 790 O O . LEU A 1 100 ? 2.385 -1.532 6.948 1.00 94.88 100 LEU A O 1
ATOM 794 N N . LYS A 1 101 ? 2.399 0.314 8.236 1.00 94.81 101 LYS A N 1
ATOM 795 C CA . LYS A 1 101 ? 3.855 0.501 8.204 1.00 94.81 101 LYS A CA 1
ATOM 796 C C . LYS A 1 101 ? 4.607 -0.748 8.666 1.00 94.81 101 LYS A C 1
ATOM 798 O O . LYS A 1 101 ? 5.529 -1.182 7.992 1.00 94.81 101 LYS A O 1
ATOM 803 N N . ARG A 1 102 ? 4.197 -1.358 9.786 1.00 94.94 102 ARG A N 1
ATOM 804 C CA . ARG A 1 102 ? 4.835 -2.589 10.289 1.00 94.94 102 ARG A CA 1
ATOM 805 C C . ARG A 1 102 ? 4.703 -3.759 9.319 1.00 94.94 102 ARG A C 1
ATOM 807 O O . ARG A 1 102 ? 5.633 -4.547 9.222 1.00 94.94 102 ARG A O 1
ATOM 814 N N . VAL A 1 103 ? 3.557 -3.897 8.651 1.00 96.00 103 VAL A N 1
ATOM 815 C CA . VAL A 1 103 ? 3.351 -4.949 7.646 1.00 96.00 103 VAL A CA 1
ATOM 816 C C . VAL A 1 103 ? 4.276 -4.727 6.452 1.00 96.00 103 VAL A C 1
ATOM 818 O O . VAL A 1 103 ? 4.948 -5.663 6.037 1.00 96.00 103 VAL A O 1
ATOM 821 N N . PHE A 1 104 ? 4.369 -3.494 5.951 1.00 96.00 104 PHE A N 1
ATOM 822 C CA . PHE A 1 104 ? 5.264 -3.157 4.842 1.00 96.00 104 PHE A CA 1
ATOM 823 C C . PHE A 1 104 ? 6.728 -3.410 5.217 1.00 96.00 104 PHE A C 1
ATOM 825 O O . PHE A 1 104 ? 7.404 -4.159 4.516 1.00 96.00 104 PHE A O 1
ATOM 832 N N . ASP A 1 105 ? 7.166 -2.923 6.382 1.00 95.19 105 ASP A N 1
ATOM 833 C CA . ASP A 1 105 ? 8.518 -3.157 6.902 1.00 95.19 105 ASP A CA 1
ATOM 834 C C . ASP A 1 105 ? 8.824 -4.670 7.030 1.00 95.19 105 ASP A C 1
ATOM 836 O O . ASP A 1 105 ? 9.931 -5.108 6.728 1.00 95.19 105 ASP A O 1
ATOM 840 N N . GLN A 1 106 ? 7.847 -5.488 7.448 1.00 94.62 106 GLN A N 1
ATOM 841 C CA . GLN A 1 106 ? 8.010 -6.938 7.616 1.00 94.62 106 GLN A CA 1
ATOM 842 C C . GLN A 1 106 ? 8.141 -7.696 6.284 1.00 94.62 106 GLN A C 1
ATOM 844 O O . GLN A 1 106 ? 8.828 -8.714 6.232 1.00 94.62 106 GLN A O 1
ATOM 849 N N . ILE A 1 107 ? 7.475 -7.223 5.231 1.00 93.06 107 ILE A N 1
ATOM 850 C CA . ILE A 1 107 ? 7.506 -7.833 3.891 1.00 93.06 107 ILE A CA 1
ATOM 851 C C . ILE A 1 107 ? 8.691 -7.294 3.069 1.00 93.06 107 ILE A C 1
ATOM 853 O O . ILE A 1 107 ? 9.059 -7.871 2.053 1.00 93.06 107 ILE A O 1
ATOM 857 N N . GLY A 1 108 ? 9.340 -6.225 3.539 1.00 94.31 108 GLY A N 1
ATOM 858 C CA . GLY A 1 108 ? 10.440 -5.569 2.834 1.00 94.31 108 GLY A CA 1
ATOM 859 C C . GLY A 1 108 ? 9.978 -4.487 1.857 1.00 94.31 108 GLY A C 1
ATOM 860 O O . GLY A 1 108 ? 10.754 -4.069 1.003 1.00 94.31 108 GLY A O 1
ATOM 861 N N . LEU A 1 109 ? 8.736 -4.014 1.989 1.00 95.06 109 LEU A N 1
ATOM 862 C CA . LEU A 1 109 ? 8.224 -2.865 1.251 1.00 95.06 109 LEU A CA 1
ATOM 863 C C . LEU A 1 109 ? 8.580 -1.580 1.989 1.00 95.06 109 LEU A C 1
ATOM 865 O O . LEU A 1 109 ? 8.352 -1.447 3.191 1.00 95.06 109 LEU A O 1
ATOM 869 N N . SER A 1 110 ? 9.089 -0.606 1.249 1.00 93.75 110 SER A N 1
ATOM 870 C CA . SER A 1 110 ? 9.522 0.671 1.796 1.00 93.75 110 SER A CA 1
ATOM 871 C C . SER A 1 110 ? 8.807 1.833 1.123 1.00 93.75 110 SER A C 1
ATOM 873 O O . SER A 1 110 ? 8.672 1.897 -0.101 1.00 93.75 110 SER A O 1
ATOM 875 N N . LEU A 1 111 ? 8.361 2.779 1.945 1.00 93.88 111 LEU A N 1
ATOM 876 C CA . LEU A 1 111 ? 7.783 4.050 1.531 1.00 93.88 111 LEU A CA 1
ATOM 877 C C . LEU A 1 111 ? 8.335 5.171 2.410 1.00 93.88 111 LEU A C 1
ATOM 879 O O . LEU A 1 111 ? 8.649 4.967 3.585 1.00 93.88 111 LEU A O 1
ATOM 883 N N . SER A 1 112 ? 8.420 6.378 1.850 1.00 93.19 112 SER A N 1
ATOM 884 C CA . SER A 1 112 ? 8.757 7.569 2.628 1.00 93.19 112 SER A CA 1
ATOM 885 C C . SER A 1 112 ? 7.652 7.904 3.640 1.00 93.19 112 SER A C 1
ATOM 887 O O . SER A 1 112 ? 6.494 7.506 3.490 1.00 93.19 112 SER A O 1
ATOM 889 N N . ALA A 1 113 ? 7.993 8.676 4.675 1.00 90.44 113 ALA A N 1
ATOM 890 C CA . ALA A 1 113 ? 7.011 9.146 5.656 1.00 90.44 113 ALA A CA 1
ATOM 891 C C . ALA A 1 113 ? 5.881 9.966 4.999 1.00 90.44 113 ALA A C 1
ATOM 893 O O . ALA A 1 113 ? 4.707 9.806 5.344 1.00 90.44 113 ALA A O 1
ATOM 894 N N . ASP A 1 114 ? 6.224 10.779 3.998 1.00 90.56 114 ASP A N 1
ATOM 895 C CA . ASP A 1 114 ? 5.258 11.569 3.230 1.00 90.56 114 ASP A CA 1
ATOM 896 C C . ASP A 1 114 ? 4.334 10.681 2.390 1.00 90.56 114 ASP A C 1
ATOM 898 O O . ASP A 1 114 ? 3.138 10.958 2.283 1.00 90.56 114 ASP A O 1
ATOM 902 N N . ALA A 1 115 ? 4.851 9.576 1.842 1.00 92.50 115 ALA A N 1
ATOM 903 C CA . ALA A 1 115 ? 4.048 8.600 1.113 1.00 92.50 115 ALA A CA 1
ATOM 904 C C . ALA A 1 115 ? 3.041 7.897 2.034 1.00 92.50 115 ALA A C 1
ATOM 906 O O . ALA A 1 115 ? 1.873 7.775 1.671 1.00 92.50 115 ALA A O 1
ATOM 907 N N . PHE A 1 116 ? 3.440 7.506 3.250 1.00 91.56 116 PHE A N 1
ATOM 908 C CA . PHE A 1 116 ? 2.500 6.957 4.236 1.00 91.56 116 PHE A CA 1
ATOM 909 C C . PHE A 1 116 ? 1.419 7.967 4.634 1.00 91.56 116 PHE A C 1
ATOM 911 O O . PHE A 1 116 ? 0.238 7.624 4.664 1.00 91.56 116 PHE A O 1
ATOM 918 N N . THR A 1 117 ? 1.798 9.222 4.880 1.00 90.00 117 THR A N 1
ATOM 919 C CA . THR A 1 117 ? 0.833 10.293 5.179 1.00 90.00 117 THR A CA 1
ATOM 920 C C . THR A 1 117 ? -0.145 10.486 4.018 1.00 90.00 117 THR A C 1
ATOM 922 O O . THR A 1 117 ? -1.357 10.564 4.215 1.00 90.00 117 THR A O 1
ATOM 925 N N . SER A 1 118 ? 0.368 10.471 2.788 1.00 91.75 118 SER A N 1
ATOM 926 C CA . SER A 1 118 ? -0.436 10.590 1.571 1.00 91.75 118 SER A CA 1
ATOM 927 C C . SER A 1 118 ? -1.383 9.403 1.374 1.00 91.75 118 SER A C 1
ATOM 929 O O . SER A 1 118 ? -2.528 9.601 0.976 1.00 91.75 118 SER A O 1
ATOM 931 N N . LEU A 1 119 ? -0.967 8.176 1.708 1.00 91.19 119 LEU A N 1
ATOM 932 C CA . LEU A 1 119 ? -1.840 6.997 1.650 1.00 91.19 119 LEU A CA 1
ATOM 933 C C . LEU A 1 119 ? -3.077 7.150 2.536 1.00 91.19 119 LEU A C 1
ATOM 935 O O . LEU A 1 119 ? -4.160 6.739 2.130 1.00 91.19 119 LEU A O 1
ATOM 939 N N . GLN A 1 120 ? -2.950 7.772 3.711 1.00 90.00 120 GLN A N 1
ATOM 940 C CA . GLN A 1 120 ? -4.107 8.045 4.568 1.00 90.00 120 GLN A CA 1
ATOM 941 C C . GLN A 1 120 ? -5.094 9.017 3.916 1.00 90.00 120 GLN A C 1
ATOM 943 O O . GLN A 1 120 ? -6.303 8.853 4.058 1.00 90.00 120 GLN A O 1
ATOM 948 N N . LEU A 1 121 ? -4.577 10.030 3.215 1.00 89.75 121 LEU A N 1
ATOM 949 C CA . LEU A 1 121 ? -5.390 11.036 2.532 1.00 89.75 121 LEU A CA 1
ATOM 950 C C . LEU A 1 121 ? -6.117 10.444 1.321 1.00 89.75 121 LEU A C 1
ATOM 952 O O . LEU A 1 121 ? -7.286 10.748 1.100 1.00 89.75 121 LEU A O 1
ATOM 956 N N . TYR A 1 122 ? -5.440 9.589 0.551 1.00 91.81 122 TYR A N 1
ATOM 957 C CA . TYR A 1 122 ? -6.014 8.967 -0.644 1.00 91.81 122 TYR A CA 1
ATOM 958 C C . TYR A 1 122 ? -6.932 7.784 -0.329 1.00 91.81 122 TYR A C 1
ATOM 960 O O . TYR A 1 122 ? -7.933 7.578 -1.015 1.00 91.81 122 TYR A O 1
ATOM 968 N N . PHE A 1 123 ? -6.624 7.026 0.723 1.00 93.00 123 PHE A N 1
ATOM 969 C CA . PHE A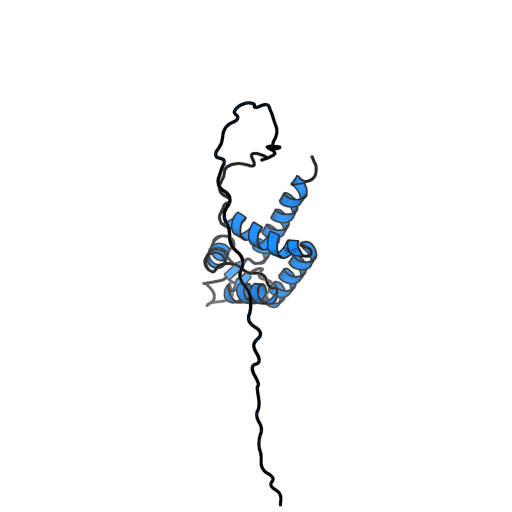 1 123 ? -7.353 5.822 1.110 1.00 93.00 123 PHE A CA 1
ATOM 970 C C . PHE A 1 123 ? -7.807 5.902 2.573 1.00 93.00 123 PHE A C 1
ATOM 972 O O . PHE A 1 123 ? -7.374 5.092 3.398 1.00 93.00 123 PHE A O 1
ATOM 979 N N . PRO A 1 124 ? -8.688 6.858 2.923 1.00 91.19 124 PRO A N 1
ATOM 980 C CA . PRO A 1 124 ? -9.149 7.012 4.296 1.00 91.19 124 PRO A CA 1
ATOM 981 C C . PRO A 1 124 ? -9.882 5.749 4.759 1.00 91.19 124 PRO A C 1
ATOM 983 O O . PRO A 1 124 ? -10.771 5.239 4.070 1.00 91.19 124 PRO A O 1
ATOM 986 N N . GLY A 1 125 ? -9.486 5.231 5.922 1.00 88.38 125 GLY A N 1
ATOM 987 C CA . GLY A 1 125 ? -10.142 4.090 6.553 1.00 88.38 125 GLY A CA 1
ATOM 988 C C . GLY A 1 125 ? -11.464 4.475 7.215 1.00 88.38 125 GLY A C 1
ATOM 989 O O . GLY A 1 125 ? -11.687 5.629 7.578 1.00 88.38 125 GLY A O 1
ATOM 990 N N . VAL A 1 126 ? -12.338 3.488 7.399 1.00 84.31 126 VAL A N 1
ATOM 991 C CA . VAL A 1 126 ? -13.629 3.666 8.072 1.00 84.31 126 VAL A CA 1
ATOM 992 C C . VAL A 1 126 ? -13.527 3.110 9.486 1.00 84.31 126 VAL A C 1
ATOM 994 O O . VAL A 1 126 ? -13.175 1.948 9.685 1.00 84.31 126 VAL A O 1
ATOM 997 N N . ALA A 1 127 ? -13.847 3.938 10.480 1.00 75.81 127 ALA A N 1
ATOM 998 C CA . ALA A 1 127 ? -13.947 3.480 11.858 1.00 75.81 127 ALA A CA 1
ATOM 999 C C . ALA A 1 127 ? -15.208 2.627 12.040 1.00 75.81 127 ALA A C 1
ATOM 1001 O O . ALA A 1 127 ? -16.290 2.976 11.565 1.00 75.81 127 ALA A O 1
ATOM 1002 N N . SER A 1 128 ? -15.083 1.516 12.767 1.00 68.31 128 SER A N 1
ATOM 1003 C CA . SER A 1 128 ? -16.253 0.738 13.167 1.00 68.31 128 SER A CA 1
ATOM 1004 C C . SER A 1 128 ? -17.152 1.604 14.064 1.00 68.31 128 SER A C 1
ATOM 1006 O O . SER A 1 128 ? -16.641 2.194 15.017 1.00 68.31 128 SER A O 1
ATOM 1008 N N . PRO A 1 129 ? -18.481 1.647 13.843 1.00 62.28 129 PRO A N 1
ATOM 1009 C CA . PRO A 1 129 ? -19.406 2.472 14.634 1.00 62.28 129 PRO A CA 1
ATOM 1010 C C . PRO A 1 129 ? -19.426 2.121 16.134 1.00 62.28 129 PRO A C 1
ATOM 1012 O O . PRO A 1 129 ? -19.933 2.888 16.947 1.00 62.28 129 PRO A O 1
ATOM 1015 N N . SER A 1 130 ? -18.846 0.978 16.519 1.00 61.50 130 SER A N 1
ATOM 1016 C CA . SER A 1 130 ? -18.677 0.551 17.911 1.00 61.50 130 SER A CA 1
ATOM 1017 C C . SER A 1 130 ? -17.396 1.077 18.583 1.00 61.50 130 SER A C 1
ATOM 1019 O O . SER A 1 130 ? -17.261 0.928 19.798 1.00 61.50 130 SER A O 1
ATOM 1021 N N . ALA A 1 131 ? -16.438 1.639 17.839 1.00 60.38 131 ALA A N 1
ATOM 1022 C CA . ALA A 1 131 ? -15.154 2.093 18.369 1.00 60.38 131 ALA A CA 1
ATOM 1023 C C . ALA A 1 131 ? -15.225 3.590 18.706 1.00 60.38 131 ALA A C 1
ATOM 1025 O O . ALA A 1 131 ? -15.046 4.447 17.846 1.00 60.38 131 ALA A O 1
ATOM 1026 N N . LYS A 1 132 ? -15.495 3.909 19.977 1.00 57.22 132 LYS A N 1
ATOM 1027 C CA . LYS A 1 132 ? -15.635 5.293 20.465 1.00 57.22 132 LYS A CA 1
ATOM 1028 C C . LYS A 1 132 ? -14.331 6.118 20.480 1.00 57.22 132 LYS A C 1
ATOM 1030 O O . LYS A 1 132 ? -14.399 7.293 20.815 1.00 57.22 132 LYS A O 1
ATOM 1035 N N . GLU A 1 133 ? -13.176 5.560 20.105 1.00 53.38 133 GLU A N 1
ATOM 1036 C CA . GLU A 1 133 ? -11.866 6.209 20.323 1.00 53.38 133 GLU A CA 1
ATOM 1037 C C . GLU A 1 133 ? -10.872 6.174 19.147 1.00 53.38 133 GLU A C 1
ATOM 1039 O O . GLU A 1 133 ? -9.760 6.673 19.280 1.00 53.38 133 GLU A O 1
ATOM 1044 N N . GLU A 1 134 ? -11.223 5.647 17.971 1.00 56.44 134 GLU A N 1
ATOM 1045 C CA . GLU A 1 134 ? -10.235 5.430 16.891 1.00 56.44 134 GLU A CA 1
ATOM 1046 C C . GLU A 1 134 ? -10.477 6.300 15.650 1.00 56.44 134 GLU A C 1
ATOM 1048 O O . GLU A 1 134 ? -10.319 5.856 14.516 1.00 56.44 134 GLU A O 1
ATOM 1053 N N . GLN A 1 135 ? -10.866 7.562 15.855 1.00 53.88 135 GLN A N 1
ATOM 1054 C CA . GLN A 1 135 ? -11.164 8.503 14.766 1.00 53.88 135 GLN A CA 1
ATOM 1055 C C . GLN A 1 135 ? -9.937 9.078 14.034 1.00 53.88 135 GLN A C 1
ATOM 1057 O O . GLN A 1 135 ? -10.100 9.876 13.115 1.00 53.88 135 GLN A O 1
ATOM 1062 N N . GLY A 1 136 ? -8.713 8.675 14.373 1.00 62.78 136 GLY A N 1
ATOM 1063 C CA . GLY A 1 136 ? -7.506 9.171 13.711 1.00 62.78 136 GLY A CA 1
ATOM 1064 C C . GLY A 1 136 ? -6.547 8.042 13.369 1.00 62.78 136 GLY A C 1
ATOM 1065 O O . GLY A 1 136 ? -6.249 7.218 14.225 1.00 62.78 136 GLY A O 1
ATOM 1066 N N . GLU A 1 137 ? -6.039 8.047 12.135 1.00 82.38 137 GLU A N 1
ATOM 1067 C CA . GLU A 1 137 ? -5.023 7.127 11.586 1.00 82.38 137 GLU A CA 1
ATOM 1068 C C . GLU A 1 137 ? -5.520 5.789 11.012 1.00 82.38 137 GLU A C 1
ATOM 1070 O O . GLU A 1 137 ? -4.722 4.859 10.895 1.00 82.38 137 GLU A O 1
ATOM 1075 N N . LEU A 1 138 ? -6.788 5.655 10.609 1.00 91.00 138 LEU A N 1
ATOM 1076 C CA . LEU A 1 138 ? -7.217 4.484 9.833 1.00 91.00 138 LEU A CA 1
ATOM 1077 C C . LEU A 1 138 ? -6.965 4.669 8.333 1.00 91.00 138 LEU A C 1
ATOM 1079 O O . LEU A 1 138 ? -7.194 5.739 7.770 1.00 91.00 138 LEU A O 1
ATOM 1083 N N . VAL A 1 139 ? -6.543 3.588 7.684 1.00 93.50 139 VAL A N 1
ATOM 1084 C CA . VAL A 1 139 ? -6.303 3.505 6.243 1.00 93.50 139 VAL A CA 1
ATOM 1085 C C . VAL A 1 139 ? -7.023 2.286 5.672 1.00 93.50 139 VAL A C 1
ATOM 1087 O O . VAL A 1 139 ? -6.972 1.196 6.248 1.00 93.50 139 VAL A O 1
ATOM 1090 N N . ALA A 1 140 ? -7.721 2.478 4.554 1.00 95.00 140 ALA A N 1
ATOM 1091 C CA . ALA A 1 140 ? -8.502 1.445 3.887 1.00 95.00 140 ALA A CA 1
ATOM 1092 C C . ALA A 1 140 ? -7.585 0.528 3.069 1.00 95.00 140 ALA A C 1
ATOM 1094 O O . ALA A 1 140 ? -7.392 0.727 1.867 1.00 95.00 140 ALA A O 1
ATOM 1095 N N . HIS A 1 141 ? -7.021 -0.495 3.713 1.00 94.62 141 HIS A N 1
ATOM 1096 C CA . HIS A 1 141 ? -6.059 -1.386 3.069 1.00 94.62 141 HIS A CA 1
ATOM 1097 C C . HIS A 1 141 ? -6.638 -2.116 1.850 1.00 94.62 141 HIS A C 1
ATOM 1099 O O . HIS A 1 141 ? -5.921 -2.365 0.891 1.00 94.62 141 HIS A O 1
ATOM 1105 N N . GLY A 1 142 ? -7.949 -2.397 1.841 1.00 94.00 142 GLY A N 1
ATOM 1106 C CA . GLY A 1 142 ? -8.587 -3.121 0.738 1.00 94.00 142 GLY A CA 1
ATOM 1107 C C . GLY A 1 142 ? -8.630 -2.269 -0.525 1.00 94.00 142 GLY A C 1
ATOM 1108 O O . GLY A 1 142 ? -8.446 -2.769 -1.627 1.00 94.00 142 GLY A O 1
ATOM 1109 N N . ARG A 1 143 ? -8.779 -0.949 -0.359 1.00 95.25 143 ARG A N 1
ATOM 1110 C CA . ARG A 1 143 ? -8.716 -0.005 -1.478 1.00 95.25 143 ARG A CA 1
ATOM 1111 C C . ARG A 1 143 ? -7.296 0.161 -2.007 1.00 95.25 143 ARG A C 1
ATOM 1113 O O . ARG A 1 143 ? -7.140 0.351 -3.205 1.00 95.25 143 ARG A O 1
ATOM 1120 N N . ILE A 1 144 ? -6.286 0.078 -1.139 1.00 95.44 144 ILE A N 1
ATOM 1121 C CA . ILE A 1 144 ? -4.877 0.097 -1.559 1.00 95.44 144 ILE A CA 1
ATOM 1122 C C . ILE A 1 144 ? -4.568 -1.136 -2.411 1.00 95.44 144 ILE A C 1
ATOM 1124 O O . ILE A 1 144 ? -4.020 -0.986 -3.498 1.00 95.44 144 ILE A O 1
ATOM 1128 N N . LEU A 1 145 ? -4.946 -2.332 -1.945 1.00 95.94 145 LEU A N 1
ATOM 1129 C CA . LEU A 1 145 ? -4.730 -3.585 -2.679 1.00 95.94 145 LEU A CA 1
ATOM 1130 C C . LEU A 1 145 ? -5.420 -3.558 -4.046 1.00 95.94 145 LEU A C 1
ATOM 1132 O O . LEU A 1 145 ? -4.765 -3.780 -5.059 1.00 95.94 145 LEU A O 1
ATOM 1136 N N . LEU A 1 146 ? -6.695 -3.160 -4.085 1.00 95.62 146 LEU A N 1
ATOM 1137 C CA . LEU A 1 146 ? -7.440 -3.015 -5.337 1.00 95.62 146 LEU A CA 1
ATOM 1138 C C . LEU A 1 146 ? -6.781 -2.006 -6.292 1.00 95.62 146 LEU A C 1
ATOM 1140 O O . LEU A 1 146 ? -6.724 -2.226 -7.500 1.00 95.62 146 LEU A O 1
ATOM 1144 N N . ALA A 1 147 ? -6.272 -0.890 -5.762 1.00 95.31 147 ALA A N 1
ATOM 1145 C CA . ALA A 1 147 ? -5.578 0.108 -6.568 1.00 95.31 147 ALA A CA 1
ATOM 1146 C C . ALA A 1 147 ? -4.260 -0.429 -7.147 1.00 95.31 147 ALA A C 1
ATOM 1148 O O . 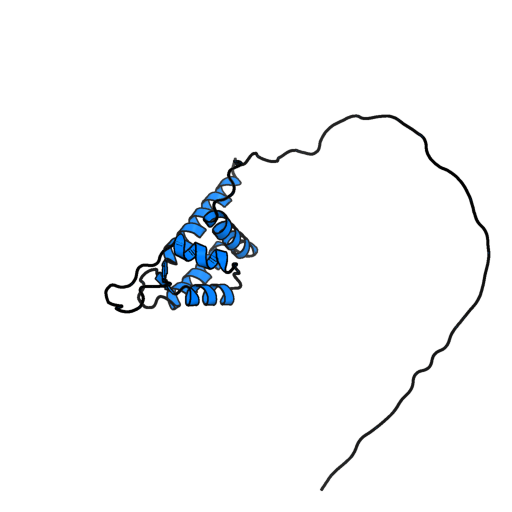ALA A 1 147 ? -3.937 -0.106 -8.288 1.00 95.31 147 ALA A O 1
ATOM 1149 N N . LEU A 1 148 ? -3.519 -1.249 -6.395 1.00 95.06 148 LEU A N 1
ATOM 1150 C CA . LEU A 1 148 ? -2.302 -1.910 -6.872 1.00 95.06 148 LEU A CA 1
ATOM 1151 C C . LEU A 1 148 ? -2.607 -2.949 -7.951 1.00 95.06 148 LEU A C 1
ATOM 1153 O O . LEU A 1 148 ? -1.928 -2.964 -8.973 1.00 95.06 148 LEU A O 1
ATOM 1157 N N . GLU A 1 149 ? -3.640 -3.764 -7.759 1.00 94.88 149 GLU A N 1
ATOM 1158 C CA . GLU A 1 149 ? -4.095 -4.745 -8.749 1.00 94.88 149 GLU A CA 1
ATOM 1159 C C . GLU A 1 149 ? -4.502 -4.054 -10.057 1.00 94.88 149 GLU A C 1
ATOM 1161 O O . GLU A 1 149 ? -3.955 -4.348 -11.117 1.00 94.88 149 GLU A O 1
ATOM 1166 N N . THR A 1 150 ? -5.342 -3.018 -9.963 1.00 94.50 150 THR A N 1
ATOM 1167 C CA . THR A 1 150 ? -5.744 -2.202 -11.121 1.00 94.50 150 THR A CA 1
ATOM 1168 C C . THR A 1 150 ? -4.534 -1.548 -11.803 1.00 94.50 150 THR A C 1
ATOM 1170 O O . THR A 1 150 ? -4.512 -1.360 -13.022 1.00 94.50 150 THR A O 1
ATOM 1173 N N . PHE A 1 151 ? -3.526 -1.133 -11.029 1.00 92.62 151 PHE A N 1
ATOM 1174 C CA . PHE A 1 151 ? -2.300 -0.547 -11.569 1.00 92.62 151 PHE A CA 1
ATOM 1175 C C . PHE A 1 151 ? -1.469 -1.586 -12.336 1.00 92.62 151 PHE A C 1
ATOM 1177 O O . PHE A 1 151 ? -0.957 -1.273 -13.413 1.00 92.62 151 PHE A O 1
ATOM 1184 N N . HIS A 1 152 ? -1.370 -2.813 -11.820 1.00 92.38 152 HIS A N 1
ATOM 1185 C CA . HIS A 1 152 ? -0.709 -3.931 -12.491 1.00 92.38 152 HIS A CA 1
ATOM 1186 C C . HIS A 1 152 ? -1.408 -4.298 -13.803 1.00 92.38 152 HIS A C 1
ATOM 1188 O O . HIS A 1 152 ? -0.741 -4.356 -14.832 1.00 92.38 152 HIS A O 1
ATOM 1194 N N . GLU A 1 153 ? -2.739 -4.428 -13.812 1.00 91.94 153 GLU A N 1
ATOM 1195 C CA . GLU A 1 153 ? -3.507 -4.724 -15.033 1.00 91.94 153 GLU A CA 1
ATOM 1196 C C . GLU A 1 153 ? -3.264 -3.679 -16.133 1.00 91.94 153 GLU A C 1
ATOM 1198 O O . GLU A 1 153 ? -3.032 -4.010 -17.296 1.00 91.94 153 GLU A O 1
ATOM 1203 N N . LYS A 1 154 ? -3.253 -2.392 -15.762 1.00 88.38 154 LYS A N 1
ATOM 1204 C CA . LYS A 1 154 ? -2.965 -1.289 -16.694 1.00 88.38 154 LYS A CA 1
ATOM 1205 C C . LYS A 1 154 ? -1.524 -1.301 -17.203 1.00 88.38 154 LYS A C 1
ATOM 1207 O O . LYS A 1 154 ? -1.279 -0.896 -18.338 1.00 88.38 154 LYS A O 1
ATOM 1212 N N . SER A 1 155 ? -0.584 -1.730 -16.365 1.00 81.25 155 SER A N 1
ATOM 1213 C CA . SER A 1 155 ? 0.840 -1.769 -16.705 1.00 81.25 155 SER A CA 1
ATOM 1214 C C . SER A 1 155 ? 1.167 -2.953 -17.619 1.00 81.25 155 SER A C 1
ATOM 1216 O O . SER A 1 155 ? 1.875 -2.765 -18.602 1.00 81.25 155 SER A O 1
ATOM 1218 N N . GLY A 1 156 ? 0.588 -4.131 -17.364 1.00 66.19 156 GLY A N 1
ATOM 1219 C CA . GLY A 1 156 ? 0.725 -5.313 -18.226 1.00 66.19 156 GLY A CA 1
ATOM 1220 C C . GLY A 1 156 ? -0.029 -5.194 -19.556 1.00 66.19 156 GLY A C 1
ATOM 1221 O O . GLY A 1 156 ? 0.408 -5.731 -20.567 1.00 66.19 156 GLY A O 1
ATOM 1222 N N . GLY A 1 157 ? -1.115 -4.415 -19.603 1.00 53.62 157 GLY A N 1
ATOM 1223 C CA . GLY A 1 157 ? -1.869 -4.154 -20.836 1.00 53.62 157 GLY A CA 1
ATOM 1224 C C . GLY A 1 157 ? -1.166 -3.254 -21.865 1.00 53.62 157 GLY A C 1
ATOM 1225 O O . GLY A 1 157 ? -1.731 -3.008 -22.928 1.00 53.62 157 GLY A O 1
ATOM 1226 N N . SER A 1 158 ? 0.033 -2.739 -21.566 1.00 50.59 158 SER A N 1
ATOM 1227 C CA . SER A 1 158 ? 0.801 -1.872 -22.476 1.00 50.59 158 SER A CA 1
ATOM 1228 C C . SER A 1 158 ? 1.837 -2.622 -23.333 1.00 50.59 158 SER A C 1
ATOM 1230 O O . SER A 1 158 ? 2.475 -1.986 -24.169 1.00 50.59 158 SER A O 1
ATOM 1232 N N . GLU A 1 159 ? 2.001 -3.942 -23.166 1.00 45.81 159 GLU A N 1
ATOM 1233 C CA . GLU A 1 159 ? 2.944 -4.767 -23.954 1.00 45.81 159 GLU A CA 1
ATOM 1234 C C . GLU A 1 159 ? 2.329 -5.454 -25.194 1.00 45.81 159 GLU A C 1
ATOM 1236 O O . GLU A 1 159 ? 3.064 -6.004 -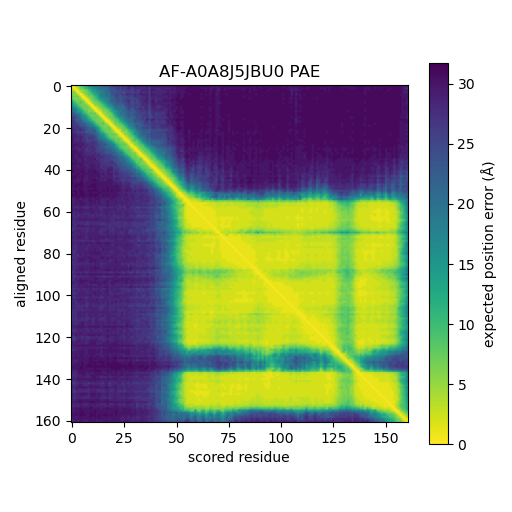26.010 1.00 45.81 159 GLU A O 1
ATOM 1241 N N . GLU A 1 160 ? 1.013 -5.370 -25.414 1.00 41.28 160 GLU A N 1
ATOM 1242 C CA . GLU A 1 160 ? 0.355 -5.865 -26.636 1.00 41.28 160 GLU A CA 1
ATOM 1243 C C . GLU A 1 160 ? -0.231 -4.703 -27.449 1.00 41.28 160 GLU A C 1
ATOM 1245 O O . GLU A 1 160 ? -1.378 -4.302 -27.232 1.00 41.28 160 GLU A O 1
ATOM 1250 N N . ARG A 1 161 ? 0.548 -4.155 -28.392 1.00 36.59 161 ARG A N 1
ATOM 1251 C CA . ARG A 1 161 ? 0.041 -3.516 -29.622 1.00 36.59 161 ARG A CA 1
ATOM 1252 C C . ARG A 1 161 ? 1.131 -3.213 -30.639 1.00 36.59 161 ARG A C 1
ATOM 1254 O O . ARG A 1 161 ? 2.162 -2.630 -30.248 1.00 36.59 161 ARG A O 1
#

Foldseek 3Di:
DDDDDDDDDDDDDDDDDDDDDDDDDDDDDDDDDDDDDDDDDDPPPPDPPDPDPQDLLSVLLVLQLVVCVVVPVVVLLVQLVVQVVVQPVVPQLKHFLVSNVVSCVVSVHDDDPVSSVVQCVVFPGDDDPPDPPPPPGMGRNNVSSVVSVVSVVVVVVVPDD

pLDDT: mean 73.95, std 22.07, range [36.59, 96.75]

Sequence (161 aa):
MSQWRTPFSVAAPVFSQDSSVAEQPQKGIPEQRAAAKPEKQPYSHENSTSDKPPCACDAILRSLYNQMSSIDFASQLDIVEEYLRRKDHRHTGSIKMKQLKRVFDQIGLSLSADAFTSLQLYFPGVASPSAKEEQGELVAHGRILLALETFHEKSGGSEER

Mean predicted aligned error: 17.06 Å

Organism: NCBI:txid2496075

Solvent-accessible surface area (backbone atoms only — not comparable to full-atom values): 10766 Å² total; per-residue (Å²): 140,78,89,83,86,88,86,91,81,93,84,85,84,88,84,89,87,84,89,84,90,83,90,86,89,90,81,88,82,83,87,87,85,84,90,80,88,87,77,89,79,81,87,82,77,75,75,87,74,65,100,59,81,69,51,74,65,54,51,48,46,51,53,53,48,53,63,33,51,73,76,44,44,68,66,42,50,53,52,50,50,55,55,50,51,71,67,25,84,78,72,68,49,30,38,44,50,74,55,52,52,52,51,32,57,73,76,70,50,84,76,54,73,67,51,55,56,46,44,36,73,78,30,60,28,67,70,59,95,83,57,93,80,56,91,71,56,37,23,20,54,54,60,52,51,52,50,45,52,55,48,49,55,60,58,64,62,71,78,74,128

Secondary structure (DSSP, 8-state):
----------------------------------------------------PPPHHHHHHHHHHHHHHTT-HHHHHHHHHHHHHTT-TT--S-EEHHHHHHHHHHHT----HHHHHHHHHHSBPPPPTT-TT--SSEE-HHHHHHHHHHHHHHHHTTS--

Nearest PDB structures (foldseek):
  8g2z-assembly1_2L  TM=7.774E-01  e=5.950E-02  Tetrahymena thermophila CU428
  8g2z-assembly1_1L  TM=7.729E-01  e=7.567E-02  Tetrahymena thermophila CU428
  8j07-assembly1_13  TM=6.155E-01  e=4.148E-02  Homo sapiens
  4okh-assembly2_C-2  TM=5.319E-01  e=3.464E-02  Homo sapiens
  8tid-assembly1_Q  TM=4.053E-01  e=9.623E-02  Tetrahymena thermophila